Protein AF-A2D4G1-F1 (afdb_monomer)

Organism: NCBI:txid114091

Mean predicted aligned error: 8.26 Å

InterPro domains:
  IPR036927 Cytochrome c oxidase-like, subunit I superfamily [G3DSA:1.20.210.10] (1-64)
  IPR036927 Cytochrome c oxidase-like, subunit I superfamily [SSF81442] (2-65)

Sequence (65 aa):
SDFPDSYLTWNIVSTLGSTISLFAILYFLFIIWESMITQRTPAFPMQLSSSIEWYHTLPPAEHTY

Solvent-accessible surface area (backbone atoms only — not comparable to full-atom values): 4346 Å² total; per-residue (Å²): 140,84,75,65,76,87,48,50,66,60,51,52,53,51,52,53,51,50,54,52,51,51,53,50,52,56,50,50,53,50,51,54,55,51,49,68,72,64,64,74,74,80,87,76,81,92,69,68,88,87,48,73,79,76,76,54,60,92,76,64,67,98,77,77,136

Foldseek 3Di:
DDDPPVCVVVVVVVVVVVVVVVVVVVVVVVVVVVCVVVVDDDPDDPDDPVDPCVVADVVHDPDDD

Structure (mmCIF, N/CA/C/O backbone):
data_AF-A2D4G1-F1
#
_entry.id   AF-A2D4G1-F1
#
loop_
_atom_site.group_PDB
_atom_site.id
_atom_site.type_symbol
_atom_site.label_atom_id
_atom_site.label_alt_id
_atom_site.label_comp_id
_atom_site.label_asym_id
_atom_site.label_entity_id
_atom_site.label_seq_id
_atom_site.pdbx_PDB_ins_code
_atom_site.Cartn_x
_atom_site.Cartn_y
_atom_site.Cartn_z
_atom_site.occupancy
_atom_site.B_iso_or_equiv
_atom_site.auth_seq_id
_atom_site.auth_comp_id
_atom_site.auth_asym_id
_atom_site.auth_atom_id
_atom_site.pdbx_PDB_model_num
ATOM 1 N N . SER A 1 1 ? 28.706 12.006 -18.659 1.00 61.47 1 SER A N 1
ATOM 2 C CA . SER A 1 1 ? 29.088 10.693 -18.103 1.00 61.47 1 SER A CA 1
ATOM 3 C C . SER A 1 1 ? 28.193 9.690 -18.779 1.00 61.47 1 SER A C 1
ATOM 5 O O . SER A 1 1 ? 27.115 9.394 -18.281 1.00 61.47 1 SER A O 1
ATOM 7 N N . ASP A 1 2 ? 28.602 9.279 -19.974 1.00 68.94 2 ASP A N 1
ATOM 8 C CA . ASP A 1 2 ? 27.784 8.439 -20.839 1.00 68.94 2 ASP A CA 1
ATOM 9 C C . ASP A 1 2 ? 28.217 6.988 -20.671 1.00 68.94 2 ASP A C 1
ATOM 11 O O . ASP A 1 2 ? 29.401 6.653 -20.747 1.00 68.94 2 ASP A O 1
ATOM 15 N N . PHE A 1 3 ? 27.243 6.143 -20.349 1.00 72.31 3 PHE A N 1
ATOM 16 C CA . PHE A 1 3 ? 27.420 4.702 -20.264 1.00 72.31 3 PHE A CA 1
ATOM 17 C C . PHE A 1 3 ? 27.370 4.128 -21.682 1.00 72.31 3 PHE A C 1
ATOM 19 O O . PHE A 1 3 ? 26.622 4.653 -22.507 1.00 72.31 3 PHE A O 1
ATOM 26 N N . PRO A 1 4 ? 28.141 3.071 -21.990 1.00 74.75 4 PRO A N 1
ATOM 27 C CA . PRO A 1 4 ? 28.120 2.487 -23.323 1.00 74.75 4 PRO A CA 1
ATOM 28 C C . PRO A 1 4 ? 26.706 2.015 -23.686 1.00 74.75 4 PRO A C 1
ATOM 30 O O . PRO A 1 4 ? 25.967 1.536 -22.822 1.00 74.75 4 PRO A O 1
ATOM 33 N N . ASP A 1 5 ? 26.350 2.129 -24.969 1.00 73.50 5 ASP A N 1
ATOM 34 C CA . ASP A 1 5 ? 24.992 1.900 -25.492 1.00 73.50 5 ASP A CA 1
ATOM 35 C C . ASP A 1 5 ? 24.409 0.518 -25.136 1.00 73.50 5 ASP A C 1
ATOM 37 O O . ASP A 1 5 ? 23.192 0.340 -25.093 1.00 73.50 5 ASP A O 1
ATOM 41 N N . SER A 1 6 ? 25.257 -0.461 -24.801 1.00 81.94 6 SER A N 1
ATOM 42 C CA . SER A 1 6 ? 24.846 -1.780 -24.304 1.00 81.94 6 SER A CA 1
ATOM 43 C C . SER A 1 6 ? 24.067 -1.743 -22.979 1.00 81.94 6 SER A C 1
ATOM 45 O O . SER A 1 6 ? 23.289 -2.660 -22.717 1.00 81.94 6 SER A O 1
ATOM 47 N N . TYR A 1 7 ? 24.229 -0.703 -22.152 1.00 84.50 7 TYR A N 1
ATOM 48 C CA . TYR A 1 7 ? 23.489 -0.527 -20.891 1.00 84.50 7 TYR A CA 1
ATOM 49 C C . TYR A 1 7 ? 22.219 0.317 -21.033 1.00 84.50 7 TYR A C 1
ATOM 51 O O . TYR A 1 7 ? 21.444 0.427 -20.081 1.00 84.50 7 TYR A O 1
ATOM 59 N N . LEU A 1 8 ? 21.978 0.908 -22.205 1.00 84.69 8 LEU A N 1
ATOM 60 C CA . LEU A 1 8 ? 20.859 1.822 -22.426 1.00 84.69 8 LEU A CA 1
ATOM 61 C C . LEU A 1 8 ? 19.507 1.139 -22.176 1.00 84.69 8 LEU A C 1
ATOM 63 O O . LEU A 1 8 ? 18.638 1.711 -21.521 1.00 84.69 8 LEU A O 1
ATOM 67 N N . THR A 1 9 ? 19.349 -0.108 -22.621 1.00 87.56 9 THR A N 1
ATOM 68 C CA . THR A 1 9 ? 18.113 -0.886 -22.439 1.00 87.56 9 THR A CA 1
ATOM 69 C C . THR A 1 9 ? 17.796 -1.128 -20.962 1.00 87.56 9 THR A C 1
ATOM 71 O O . THR A 1 9 ? 16.681 -0.862 -20.515 1.00 87.56 9 THR A O 1
ATOM 74 N N . TRP A 1 10 ? 18.785 -1.559 -20.177 1.00 90.56 10 TRP A N 1
ATOM 75 C CA . TRP A 1 10 ? 18.635 -1.785 -18.738 1.00 90.56 10 TRP A CA 1
ATOM 76 C C . TRP A 1 10 ? 18.405 -0.492 -17.961 1.00 90.56 10 TRP A C 1
ATOM 78 O O . TRP A 1 10 ? 17.601 -0.477 -17.030 1.00 90.56 10 TRP A O 1
ATOM 88 N N . ASN A 1 11 ? 19.040 0.607 -18.371 1.00 88.62 11 ASN A N 1
ATOM 89 C CA . ASN A 1 11 ? 18.817 1.913 -17.760 1.00 88.62 11 ASN A CA 1
ATOM 90 C C . ASN A 1 11 ? 17.388 2.418 -17.996 1.00 88.62 11 ASN A C 1
ATOM 92 O O . ASN A 1 11 ? 16.786 2.948 -17.067 1.00 88.62 11 ASN A O 1
ATOM 96 N N . ILE A 1 12 ? 16.812 2.204 -19.184 1.00 90.44 12 ILE A N 1
ATOM 97 C CA . ILE A 1 12 ? 15.406 2.552 -19.457 1.00 90.44 12 ILE A CA 1
ATOM 98 C C . ILE A 1 12 ? 14.454 1.719 -18.590 1.00 90.44 12 ILE A C 1
ATOM 100 O O . ILE A 1 12 ? 13.522 2.259 -18.000 1.00 90.44 12 ILE A O 1
ATOM 104 N N . VAL A 1 13 ? 14.689 0.411 -18.465 1.00 94.00 13 VAL A N 1
ATOM 105 C CA . VAL A 1 13 ? 13.861 -0.444 -17.593 1.00 94.00 13 VAL A CA 1
ATOM 106 C C . VAL A 1 13 ? 13.986 -0.015 -16.128 1.00 94.00 13 VAL A C 1
ATOM 108 O O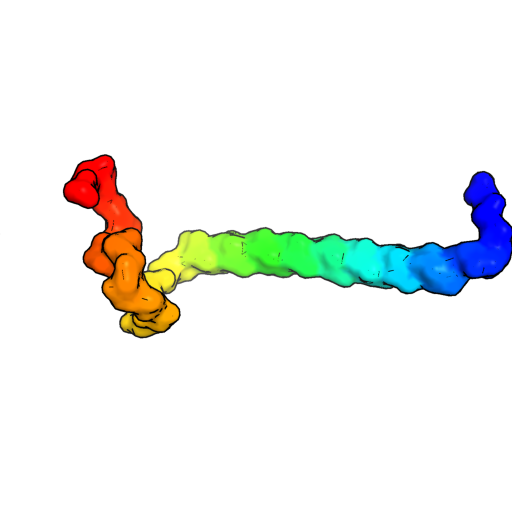 . VAL A 1 13 ? 12.984 0.071 -15.418 1.00 94.00 13 VAL A O 1
ATOM 111 N N . SER A 1 14 ? 15.200 0.308 -15.684 1.00 92.00 14 SER A N 1
ATOM 112 C CA . SER A 1 14 ? 15.477 0.776 -14.324 1.00 92.00 14 SER A CA 1
ATOM 113 C C . SER A 1 14 ? 14.769 2.099 -14.005 1.00 92.00 14 SER A C 1
ATOM 115 O O . SER A 1 14 ? 14.144 2.230 -12.951 1.00 92.00 14 SER A O 1
ATOM 117 N N . THR A 1 15 ? 14.783 3.067 -14.926 1.00 91.44 15 THR A N 1
ATOM 118 C CA . THR A 1 15 ? 14.094 4.354 -14.729 1.00 91.44 15 THR A CA 1
ATOM 119 C C . THR A 1 15 ? 12.576 4.211 -14.770 1.00 91.44 15 THR A C 1
ATOM 121 O O . THR A 1 15 ? 11.880 4.832 -13.968 1.00 91.44 15 THR A O 1
ATOM 124 N N . LEU A 1 16 ? 12.036 3.341 -15.625 1.00 96.06 16 LEU A N 1
ATOM 125 C CA . LEU A 1 16 ? 10.609 3.010 -15.583 1.00 96.06 16 LEU A CA 1
ATOM 126 C C . LEU A 1 16 ? 10.227 2.387 -14.232 1.00 96.06 16 LEU A C 1
ATOM 128 O O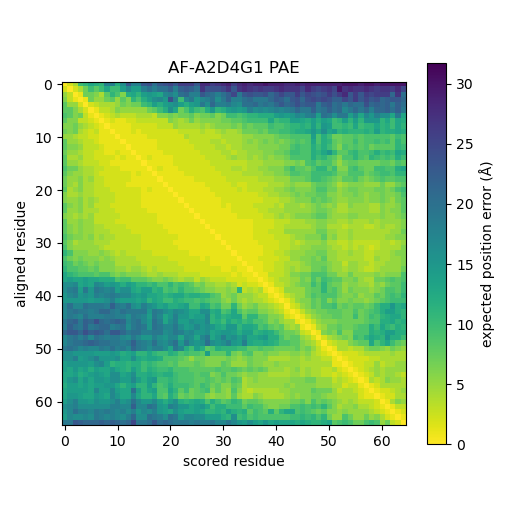 . LEU A 1 16 ? 9.269 2.832 -13.598 1.00 96.06 16 LEU A O 1
ATOM 132 N N . GLY A 1 17 ? 11.014 1.430 -13.735 1.00 95.50 17 GLY A N 1
ATOM 133 C CA . GLY A 1 17 ? 10.803 0.814 -12.423 1.00 95.50 17 GLY A CA 1
ATOM 134 C C . GLY A 1 17 ? 10.857 1.813 -11.263 1.00 95.50 17 GLY A C 1
ATOM 135 O O . GLY A 1 17 ? 10.042 1.732 -10.338 1.00 95.50 17 GLY A O 1
ATOM 136 N N . SER A 1 18 ? 11.762 2.794 -11.317 1.00 95.25 18 SER A N 1
ATOM 137 C CA . SER A 1 18 ? 11.868 3.814 -10.269 1.00 95.25 18 SER A CA 1
ATOM 138 C C . SER A 1 18 ? 10.662 4.755 -10.249 1.00 95.25 18 SER A C 1
ATOM 140 O O . SER A 1 18 ? 10.160 5.068 -9.168 1.00 95.25 18 SER A O 1
ATOM 142 N N . THR A 1 19 ? 10.126 5.138 -11.413 1.00 95.81 19 THR A N 1
ATOM 143 C CA . THR A 1 19 ? 8.901 5.956 -11.475 1.00 95.81 19 THR A CA 1
ATOM 144 C C . THR A 1 19 ? 7.690 5.213 -10.914 1.00 95.81 19 THR A C 1
ATOM 146 O O . THR A 1 19 ? 6.949 5.780 -10.112 1.00 95.81 19 THR A O 1
ATOM 149 N N . ILE A 1 20 ? 7.526 3.927 -11.245 1.00 97.75 20 ILE A N 1
ATOM 150 C CA . ILE A 1 20 ? 6.458 3.083 -10.685 1.00 97.75 20 ILE A CA 1
ATOM 151 C C . ILE A 1 20 ? 6.600 2.991 -9.161 1.00 97.75 20 ILE A C 1
ATOM 153 O O . ILE A 1 20 ? 5.619 3.148 -8.436 1.00 97.75 20 ILE A O 1
ATOM 157 N N . SER A 1 21 ? 7.826 2.796 -8.670 1.00 96.62 21 SER A N 1
ATOM 158 C CA . SER A 1 21 ? 8.114 2.719 -7.233 1.00 96.62 21 SER A CA 1
ATOM 159 C C . SER A 1 21 ? 7.795 4.029 -6.507 1.00 96.62 21 SER A C 1
ATOM 161 O O . SER A 1 21 ? 7.242 4.007 -5.408 1.00 96.62 21 SER A O 1
ATOM 163 N N . LEU A 1 22 ? 8.081 5.177 -7.129 1.00 97.06 22 LEU A N 1
ATOM 164 C CA . LEU A 1 22 ? 7.727 6.490 -6.589 1.00 97.06 22 LEU A CA 1
ATOM 165 C C . LEU A 1 22 ? 6.207 6.621 -6.437 1.00 97.06 22 LEU A C 1
ATOM 167 O O . LEU A 1 22 ? 5.728 6.969 -5.356 1.00 97.06 22 LEU A O 1
ATOM 171 N N . PHE A 1 23 ? 5.441 6.297 -7.483 1.00 97.69 23 PHE A N 1
ATOM 172 C CA . PHE A 1 23 ? 3.979 6.335 -7.411 1.00 97.69 23 PHE A CA 1
ATOM 173 C C . PHE A 1 23 ? 3.421 5.352 -6.378 1.00 97.69 23 PHE A C 1
ATOM 175 O O . PHE A 1 23 ? 2.489 5.704 -5.656 1.00 97.69 23 PHE A O 1
ATOM 182 N N . ALA A 1 24 ? 4.010 4.161 -6.253 1.00 97.88 24 ALA A N 1
ATOM 183 C CA . ALA A 1 24 ? 3.609 3.178 -5.251 1.00 97.88 24 ALA A CA 1
ATOM 184 C C . ALA A 1 24 ? 3.769 3.715 -3.820 1.00 97.88 24 ALA A C 1
ATOM 186 O O . ALA A 1 24 ? 2.860 3.555 -3.009 1.00 97.88 24 ALA A O 1
ATOM 187 N N 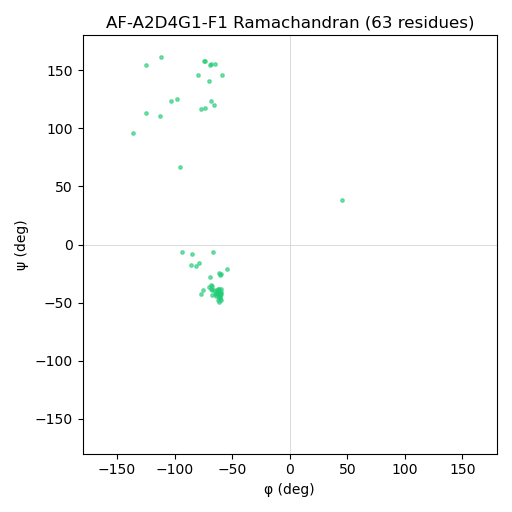. ILE A 1 25 ? 4.875 4.403 -3.514 1.00 97.75 25 ILE A N 1
ATOM 188 C CA . ILE A 1 25 ? 5.102 4.993 -2.184 1.00 97.75 25 ILE A CA 1
ATOM 189 C C . ILE A 1 25 ? 4.118 6.137 -1.913 1.00 97.75 25 ILE A C 1
ATOM 191 O O . ILE A 1 25 ? 3.541 6.197 -0.828 1.00 97.75 25 ILE A O 1
ATOM 195 N N . LEU A 1 26 ? 3.879 7.022 -2.888 1.00 97.75 26 LEU A N 1
ATOM 196 C CA . LEU A 1 26 ? 2.884 8.092 -2.735 1.00 97.75 26 LEU A CA 1
ATOM 197 C C . LEU A 1 26 ? 1.482 7.526 -2.482 1.00 97.75 26 LEU A C 1
ATOM 199 O O . LEU A 1 26 ?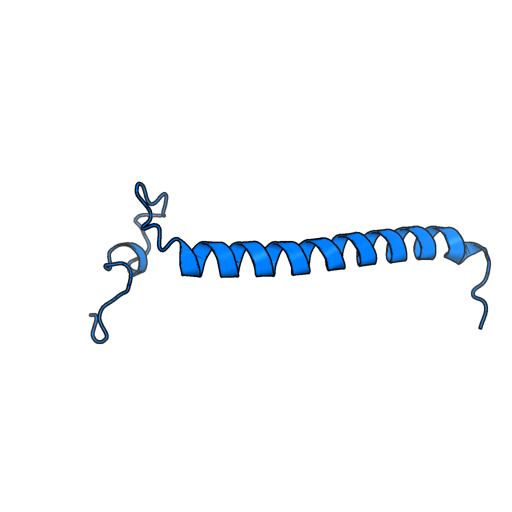 0.763 8.009 -1.607 1.00 97.75 26 LEU A O 1
ATOM 203 N N . TYR A 1 27 ? 1.111 6.478 -3.215 1.00 97.38 27 TYR A N 1
ATOM 204 C CA . TYR A 1 27 ? -0.172 5.809 -3.035 1.00 97.38 27 TYR A CA 1
ATOM 205 C C . TYR A 1 27 ? -0.260 5.090 -1.684 1.00 97.38 27 TYR A C 1
ATOM 207 O O . TYR A 1 27 ? -1.282 5.166 -1.007 1.00 97.38 27 TYR A O 1
ATOM 215 N N . PHE A 1 28 ? 0.827 4.464 -1.234 1.00 97.44 28 PHE A N 1
ATOM 216 C CA . PHE A 1 28 ? 0.906 3.843 0.086 1.00 97.44 28 PHE A CA 1
ATOM 217 C C . PHE A 1 28 ? 0.700 4.858 1.222 1.00 97.44 28 PHE A C 1
ATOM 219 O O . PHE A 1 28 ? -0.071 4.598 2.146 1.00 97.44 28 PHE A O 1
ATOM 226 N N . LEU A 1 29 ? 1.310 6.044 1.127 1.00 97.44 29 LEU A N 1
ATOM 227 C CA . LEU A 1 29 ? 1.082 7.128 2.089 1.00 97.44 29 LEU A CA 1
ATOM 228 C C . LEU A 1 29 ? -0.381 7.588 2.099 1.00 97.44 29 LEU A C 1
ATOM 230 O O . LEU A 1 29 ? -0.935 7.844 3.168 1.00 97.44 29 LEU A O 1
ATOM 234 N N . PHE A 1 30 ? -1.021 7.648 0.929 1.00 96.56 30 PHE A N 1
ATOM 235 C CA . PHE A 1 30 ? -2.442 7.977 0.826 1.00 96.56 30 PHE A CA 1
ATOM 236 C C . PHE A 1 30 ? -3.336 6.923 1.495 1.00 96.56 30 PHE A C 1
ATOM 238 O O . PHE A 1 30 ? -4.261 7.293 2.213 1.00 96.56 30 PHE A O 1
ATOM 245 N N . ILE A 1 31 ? -3.035 5.629 1.330 1.00 96.56 31 ILE A N 1
ATOM 246 C CA . ILE A 1 31 ? -3.766 4.541 2.005 1.00 96.56 31 ILE A CA 1
ATOM 247 C C . ILE A 1 31 ? -3.651 4.671 3.530 1.00 96.56 31 ILE A C 1
ATOM 249 O O . ILE A 1 31 ? -4.658 4.571 4.228 1.00 96.56 31 ILE A O 1
ATOM 253 N N . ILE A 1 32 ? -2.448 4.926 4.058 1.00 95.69 32 ILE A N 1
ATOM 254 C CA . ILE A 1 32 ? -2.250 5.127 5.505 1.00 95.69 32 ILE A CA 1
ATOM 255 C C . ILE A 1 32 ? -3.075 6.319 5.997 1.00 95.69 32 ILE A C 1
ATOM 257 O O . ILE A 1 32 ? -3.771 6.223 7.008 1.00 95.69 32 ILE A O 1
ATOM 261 N N . TRP A 1 33 ? -3.004 7.439 5.281 1.00 96.12 33 TRP A N 1
ATOM 262 C CA . TRP A 1 33 ? -3.731 8.651 5.639 1.00 96.12 33 TRP A CA 1
ATOM 263 C C . TRP A 1 33 ? -5.255 8.439 5.629 1.00 96.12 33 TRP A C 1
ATOM 265 O O . TRP A 1 33 ? -5.933 8.815 6.586 1.00 96.12 33 TRP A O 1
ATOM 275 N N . GLU A 1 34 ? -5.793 7.775 4.602 1.00 95.25 34 GLU A N 1
ATOM 276 C CA . GLU A 1 34 ? -7.221 7.432 4.511 1.00 95.25 34 GLU A CA 1
ATOM 277 C C . GLU A 1 34 ? -7.651 6.495 5.648 1.00 95.25 34 GLU A C 1
ATOM 279 O O . GLU A 1 34 ? -8.684 6.727 6.287 1.00 95.25 34 GLU A O 1
ATOM 284 N N . SER A 1 35 ? -6.822 5.498 5.969 1.00 91.69 35 SER A N 1
ATOM 285 C CA . SER A 1 35 ? -7.060 4.565 7.071 1.00 91.69 35 SER A CA 1
ATOM 286 C C . SER A 1 35 ? -7.155 5.284 8.420 1.00 91.69 35 SER A C 1
ATOM 288 O O . SER A 1 35 ? -8.001 4.934 9.245 1.00 91.69 35 SER A O 1
ATOM 290 N N . MET A 1 36 ? -6.302 6.283 8.667 1.00 90.31 36 MET A N 1
ATOM 291 C CA . MET A 1 36 ? -6.309 7.046 9.923 1.00 90.31 36 MET A CA 1
ATOM 292 C C . MET A 1 36 ? -7.560 7.919 10.075 1.00 90.31 36 MET A C 1
ATOM 294 O O . MET A 1 36 ? -8.051 8.080 11.192 1.00 90.31 36 MET A O 1
ATOM 298 N N . ILE A 1 37 ? -8.087 8.466 8.974 1.00 93.75 37 ILE A N 1
ATOM 299 C CA . ILE A 1 37 ? -9.291 9.313 8.992 1.00 93.75 37 ILE A CA 1
ATOM 300 C C . ILE A 1 37 ? -10.557 8.474 9.139 1.00 93.75 37 ILE A C 1
ATOM 302 O O . ILE A 1 37 ? -11.465 8.850 9.876 1.00 93.75 37 ILE A O 1
ATOM 306 N N . THR A 1 38 ? -10.641 7.353 8.423 1.00 90.00 38 THR A N 1
ATOM 307 C CA . THR A 1 38 ? -11.877 6.563 8.363 1.00 90.00 38 THR A CA 1
ATOM 308 C C . THR A 1 38 ? -12.076 5.631 9.554 1.00 90.00 38 THR A C 1
ATOM 310 O O . THR A 1 38 ? -13.209 5.212 9.782 1.00 90.00 38 THR A O 1
ATOM 313 N N . GLN A 1 39 ? -11.012 5.322 10.310 1.00 84.19 39 GLN A N 1
ATOM 314 C CA . GLN A 1 39 ? -11.043 4.562 11.572 1.00 84.19 39 GLN A CA 1
ATOM 315 C C . GLN A 1 39 ? -11.924 3.300 11.525 1.00 84.19 39 GLN A C 1
ATOM 317 O O . GLN A 1 39 ? -12.628 2.969 12.480 1.00 84.19 39 GLN A O 1
ATOM 322 N N . ARG A 1 40 ? -11.915 2.581 10.396 1.00 84.19 40 ARG A N 1
ATOM 323 C CA . ARG A 1 40 ? -12.737 1.378 10.229 1.00 84.19 40 ARG A CA 1
ATOM 324 C C . ARG A 1 40 ? -12.145 0.236 11.047 1.00 84.19 40 ARG A C 1
ATOM 326 O O . ARG A 1 40 ? -11.032 -0.209 10.778 1.00 84.19 40 ARG A O 1
ATOM 333 N N . THR A 1 41 ? -12.897 -0.263 12.023 1.00 81.00 41 THR A N 1
ATOM 334 C CA . THR A 1 41 ? -12.532 -1.491 12.730 1.00 81.00 41 THR A CA 1
ATOM 335 C C . THR A 1 41 ? -12.693 -2.696 11.793 1.00 81.00 41 THR A C 1
ATOM 337 O O . THR A 1 41 ? -13.628 -2.732 10.985 1.00 81.00 41 THR A O 1
ATOM 340 N N . PRO A 1 42 ? -11.785 -3.687 11.841 1.00 80.31 42 PRO A N 1
ATOM 341 C CA . PRO A 1 42 ? -11.894 -4.867 10.990 1.00 80.31 42 PRO A CA 1
ATOM 342 C C . PRO A 1 42 ? -13.141 -5.676 11.371 1.00 80.31 42 PRO A C 1
ATOM 344 O O . PRO A 1 42 ? -13.266 -6.132 12.503 1.00 80.31 42 PRO A O 1
ATOM 347 N N . ALA A 1 43 ? -14.065 -5.858 10.422 1.00 74.31 43 ALA A N 1
ATOM 348 C CA . ALA A 1 43 ? -15.329 -6.563 10.662 1.00 74.31 43 ALA A CA 1
ATOM 349 C C . ALA A 1 43 ? -15.159 -8.090 10.756 1.00 74.31 43 ALA A C 1
ATOM 351 O O . ALA A 1 43 ? -15.792 -8.729 11.590 1.00 74.31 43 ALA A 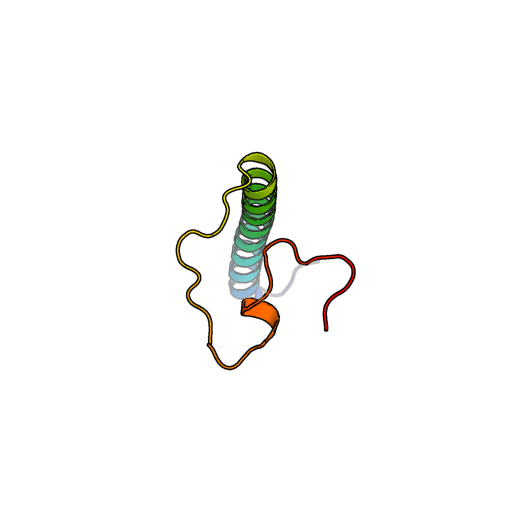O 1
ATOM 352 N N . PHE A 1 44 ? -14.296 -8.669 9.914 1.00 76.62 44 PHE A N 1
ATOM 353 C CA . PHE A 1 44 ? -14.005 -10.104 9.894 1.00 76.62 44 PHE A CA 1
ATOM 354 C C . PHE A 1 44 ? -12.498 -10.322 9.768 1.00 76.62 44 PHE A C 1
ATOM 356 O O . PHE A 1 44 ? -11.943 -10.238 8.670 1.00 76.62 44 PHE A O 1
ATOM 363 N N . PRO A 1 45 ? -11.824 -10.528 10.902 1.00 71.81 45 PRO A N 1
ATOM 364 C CA . PRO A 1 45 ? -10.386 -10.671 10.943 1.00 71.81 45 PRO A CA 1
ATOM 365 C C . PRO A 1 45 ? -10.058 -12.111 10.441 1.00 71.81 45 PRO A C 1
ATOM 367 O O . PRO A 1 45 ? -10.530 -13.103 10.993 1.00 71.81 45 PRO A O 1
ATOM 370 N N . MET A 1 46 ? -9.334 -12.234 9.313 1.00 76.06 46 MET A N 1
ATOM 371 C CA . MET A 1 46 ? -8.919 -13.520 8.711 1.00 76.06 46 MET A CA 1
ATOM 372 C C . MET A 1 46 ? -7.500 -13.885 9.169 1.00 76.06 46 MET A C 1
ATOM 374 O O . MET A 1 46 ? -6.556 -13.855 8.379 1.00 76.06 46 MET A O 1
ATOM 378 N N . GLN A 1 47 ? -7.324 -14.163 10.459 1.00 77.12 47 GLN A N 1
ATOM 379 C CA . GLN A 1 47 ? -6.014 -14.485 11.032 1.00 77.12 47 GLN A CA 1
ATOM 380 C C . GLN A 1 47 ? -5.911 -15.931 11.479 1.00 77.12 47 GLN A C 1
ATOM 382 O O . GLN A 1 47 ? -6.892 -16.647 11.674 1.00 77.12 47 GLN A O 1
ATOM 387 N N . LEU A 1 48 ? -4.660 -16.352 11.629 1.00 71.38 48 LEU A N 1
ATOM 388 C CA . LEU A 1 48 ? -4.299 -17.647 12.165 1.00 71.38 48 LEU A CA 1
ATOM 389 C C . LEU A 1 48 ? -4.661 -17.683 13.654 1.00 71.38 48 LEU A C 1
ATOM 391 O O . LEU A 1 48 ? -4.167 -16.883 14.450 1.00 71.38 48 LEU A O 1
ATOM 395 N N . SER A 1 49 ? -5.480 -18.660 14.040 1.00 71.44 49 SER A N 1
ATOM 396 C CA . SER A 1 49 ? -5.898 -18.880 15.431 1.00 71.44 49 SER A CA 1
ATOM 397 C C . SER A 1 49 ? -4.757 -19.316 16.361 1.00 71.44 49 SER A C 1
ATOM 399 O O . SER A 1 49 ? -4.970 -19.439 17.565 1.00 71.44 49 SER A O 1
ATOM 401 N N . SER A 1 50 ? -3.561 -19.580 15.821 1.00 76.44 50 SER A N 1
ATOM 402 C CA . SER A 1 50 ? -2.360 -19.987 16.562 1.00 76.44 50 SER A CA 1
ATOM 403 C C . SER A 1 50 ? -1.629 -18.833 17.252 1.00 76.44 50 SER A C 1
ATOM 405 O O . SER A 1 50 ? -0.773 -19.078 18.095 1.00 76.44 50 SER A O 1
ATOM 407 N N . SER A 1 51 ? -1.930 -17.595 16.871 1.00 81.19 51 SER A N 1
ATOM 408 C CA . SER A 1 51 ? -1.229 -16.387 17.319 1.00 81.19 51 SER A CA 1
ATOM 409 C C . SER A 1 51 ? -2.051 -15.647 18.375 1.00 81.19 51 SER A C 1
ATOM 411 O O . SER A 1 51 ? -3.206 -15.301 18.119 1.00 8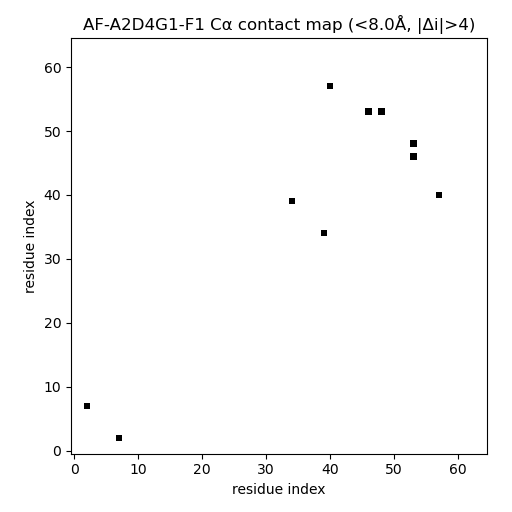1.19 51 SER A O 1
ATOM 413 N N . ILE A 1 52 ? -1.472 -15.414 19.560 1.00 81.81 52 ILE A N 1
ATOM 414 C CA . ILE A 1 52 ? -2.174 -14.805 20.704 1.00 81.81 52 ILE A CA 1
ATOM 415 C C . ILE A 1 52 ? -2.511 -13.326 20.458 1.00 81.81 52 ILE A C 1
ATOM 417 O O . ILE A 1 52 ? -3.525 -12.834 20.952 1.00 81.81 52 ILE A O 1
ATOM 421 N N . GLU A 1 53 ? -1.725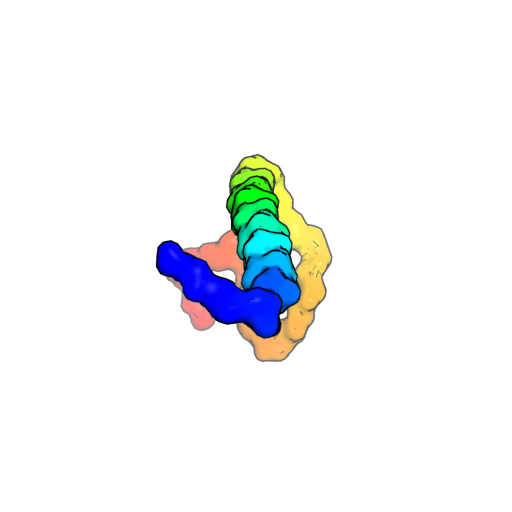 -12.632 19.630 1.00 82.75 53 GLU A N 1
ATOM 422 C CA . GLU A 1 53 ? -1.893 -11.206 19.350 1.00 82.75 53 GLU A CA 1
ATOM 423 C C . GLU A 1 53 ? -3.254 -10.865 18.724 1.00 82.75 53 GLU A C 1
ATOM 425 O O . GLU A 1 53 ? -3.771 -9.770 18.934 1.00 82.75 53 GLU A O 1
ATOM 430 N N . TRP A 1 54 ? -3.876 -11.816 18.020 1.00 80.81 54 TRP A N 1
ATOM 431 C CA . TRP A 1 54 ? -5.175 -11.624 17.369 1.00 80.81 54 TRP A CA 1
ATOM 432 C C . TRP A 1 54 ? -6.377 -11.869 18.283 1.00 80.81 54 TRP A C 1
ATOM 434 O O . TRP A 1 54 ? -7.503 -11.587 17.877 1.00 80.81 54 TRP A O 1
ATOM 444 N N . TYR A 1 55 ? -6.161 -12.376 19.501 1.00 79.56 55 TYR A N 1
ATOM 445 C CA . TYR A 1 55 ? -7.225 -12.523 20.502 1.00 79.56 55 TYR A CA 1
ATOM 446 C C . TYR A 1 55 ? -7.446 -11.247 21.322 1.00 79.56 55 TYR A C 1
ATOM 448 O O . TYR A 1 55 ? -8.491 -11.107 21.960 1.00 79.56 55 TYR A O 1
ATOM 456 N N . HIS A 1 56 ? -6.487 -10.316 21.325 1.00 82.38 56 HIS A N 1
ATOM 457 C CA . HIS A 1 56 ? -6.646 -9.034 22.006 1.00 82.38 56 HIS A CA 1
ATOM 458 C C . HIS A 1 56 ? -7.585 -8.093 21.240 1.00 82.38 56 HIS A C 1
ATOM 460 O O . HIS A 1 56 ? -7.791 -8.211 20.032 1.00 82.38 56 HIS A O 1
ATOM 466 N N . THR A 1 57 ? -8.156 -7.124 21.958 1.00 81.06 57 THR A N 1
ATOM 467 C CA . TH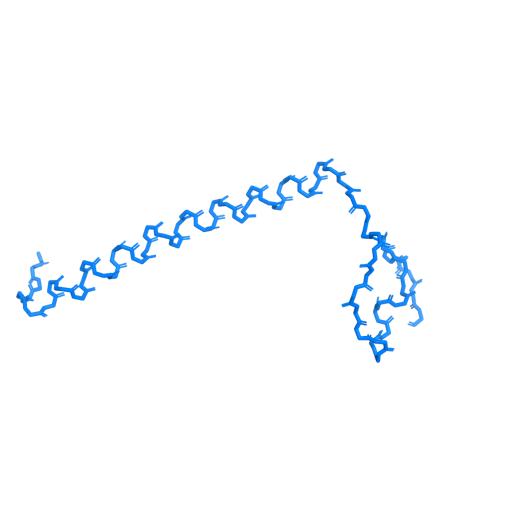R A 1 57 ? -8.926 -6.039 21.342 1.00 81.06 57 THR A CA 1
ATOM 468 C C . THR A 1 57 ? -8.029 -5.171 20.461 1.00 81.06 57 THR A C 1
ATOM 470 O O . THR A 1 57 ? -6.823 -5.079 20.680 1.00 81.06 57 THR A O 1
ATOM 473 N N . LEU A 1 58 ? -8.625 -4.501 19.476 1.00 84.00 58 LEU A N 1
ATOM 474 C CA . LEU A 1 58 ? -7.941 -3.547 18.606 1.00 84.00 58 LEU A CA 1
ATOM 475 C C . LEU A 1 58 ? -8.487 -2.137 18.899 1.00 84.00 58 LEU A C 1
ATOM 477 O O . LEU A 1 58 ? -9.645 -1.881 18.560 1.00 84.00 58 LEU A O 1
ATOM 481 N N . PRO A 1 59 ? -7.708 -1.218 19.500 1.00 85.56 59 PRO A N 1
ATOM 482 C CA . PRO A 1 59 ? -6.331 -1.376 19.985 1.00 85.56 59 PRO A CA 1
ATOM 483 C C . PRO A 1 59 ? -6.224 -2.211 21.282 1.00 85.56 59 PRO A C 1
ATOM 485 O O . PRO A 1 59 ? -7.208 -2.328 22.026 1.00 85.56 59 PRO A O 1
ATOM 488 N N . PRO A 1 60 ? -5.046 -2.801 21.566 1.00 83.81 60 PRO A N 1
ATOM 489 C CA . PRO A 1 60 ? -4.810 -3.526 22.810 1.00 83.81 60 PRO A CA 1
ATOM 490 C C . PRO A 1 60 ? -4.771 -2.561 24.002 1.00 83.81 60 PRO A C 1
ATOM 492 O O . PRO A 1 60 ? -4.456 -1.379 23.856 1.00 83.81 60 PRO A O 1
ATOM 495 N N . ALA A 1 61 ? -5.088 -3.070 25.192 1.00 85.62 61 ALA A N 1
ATOM 496 C CA . ALA A 1 61 ? -4.923 -2.317 26.432 1.00 85.62 61 ALA A CA 1
ATOM 497 C C . ALA A 1 61 ? -3.430 -2.111 26.752 1.00 85.62 61 ALA A C 1
ATOM 499 O O . ALA A 1 61 ? -2.598 -2.925 26.362 1.00 85.62 61 ALA A O 1
ATOM 500 N N . GLU A 1 62 ? -3.091 -1.064 27.513 1.00 84.38 62 GLU A N 1
ATOM 501 C CA . GLU A 1 62 ? -1.696 -0.785 27.912 1.00 84.38 62 GLU A CA 1
ATOM 502 C C . GLU A 1 62 ? -1.056 -1.920 28.728 1.00 84.38 62 GLU A C 1
ATOM 504 O O . GLU A 1 62 ? 0.161 -2.094 28.717 1.00 84.38 62 GLU A O 1
ATOM 509 N N . HIS A 1 63 ? -1.881 -2.714 29.410 1.00 80.75 63 HIS A N 1
ATOM 510 C CA . HIS A 1 63 ? -1.458 -3.896 30.144 1.00 80.75 63 HIS A CA 1
ATOM 511 C C . HIS A 1 63 ? -2.238 -5.121 29.666 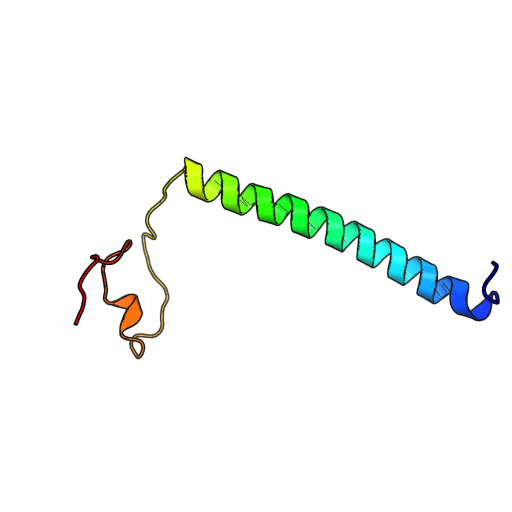1.00 80.75 63 HIS A C 1
ATOM 513 O O . HIS A 1 63 ? -3.446 -5.233 29.885 1.00 80.75 63 HIS A O 1
ATOM 519 N N . THR A 1 64 ? -1.518 -6.046 29.037 1.00 76.06 64 THR A N 1
ATOM 520 C CA . THR A 1 64 ? -1.994 -7.360 28.584 1.00 76.06 64 THR A CA 1
ATOM 521 C C . THR A 1 64 ? -1.119 -8.473 29.168 1.00 76.06 64 THR A C 1
ATOM 523 O O . THR A 1 64 ? 0.027 -8.224 29.541 1.00 76.06 64 THR A O 1
ATOM 526 N N . TYR A 1 65 ? -1.702 -9.669 29.302 1.00 69.12 65 TYR A N 1
ATOM 527 C CA . TYR A 1 65 ? -1.083 -10.878 29.867 1.00 69.12 65 TYR A CA 1
ATOM 528 C C . TYR A 1 65 ? -0.056 -11.517 28.934 1.00 69.12 65 TYR A C 1
ATOM 530 O O . TYR A 1 65 ? -0.257 -11.415 27.703 1.00 69.12 65 TYR A O 1
#

pLDDT: mean 85.9, std 9.32, range [61.47, 97.88]

Secondary structure (DSSP, 8-state):
-PPPGGGHHHHHHHHHHHHHHHHHHHHHHHHHHHHHHH-PPPSS----TT-GGGGS-SSPPSS--

Radius of gyration: 21.71 Å; Cα contacts (8 Å, |Δi|>4): 5; chains: 1; bounding box: 44×31×56 Å